Protein AF-A0A0V0SZ42-F1 (afdb_monomer_lite)

Foldseek 3Di:
DDPLVVVLVVLVVVLVVLVVVVVVVVVVVVVCVVVVNDDPVNVVVVVVVVVVSVVSNVVSVVSNVD

Secondary structure (DSSP, 8-state):
--HHHHHHHHHHHHHHHHHHHHHHHHHHHHHHHHTT---HHHHHHHHHHHHHHHHHHHHHHHHHH-

Sequence (66 aa):
MNRLAGKRHHSFYELLQLLIDEQGSTETLIQQVTSGRVTASDLQIKNKKYEELQQRITALTAEYNG

Structure (mmCIF, N/CA/C/O backbone):
data_AF-A0A0V0SZ42-F1
#
_entry.id   AF-A0A0V0SZ42-F1
#
loop_
_atom_site.group_PDB
_atom_site.id
_atom_site.type_symbol
_atom_site.label_atom_id
_atom_site.label_alt_id
_atom_site.label_comp_id
_atom_site.label_asym_id
_atom_site.label_entity_id
_atom_site.label_seq_id
_atom_site.pdbx_PDB_ins_code
_atom_site.Cartn_x
_atom_site.Cartn_y
_atom_site.Cartn_z
_atom_site.occupancy
_atom_site.B_iso_or_equiv
_atom_site.auth_seq_id
_atom_site.auth_comp_id
_atom_site.auth_asym_id
_atom_site.auth_atom_id
_atom_site.pdbx_PDB_model_num
ATOM 1 N N . MET A 1 1 ? 27.902 1.330 -19.417 1.00 56.16 1 MET A N 1
ATOM 2 C CA . MET A 1 1 ? 26.641 0.738 -18.911 1.00 56.16 1 MET A CA 1
ATOM 3 C C . MET A 1 1 ? 25.457 1.525 -19.458 1.00 56.16 1 MET A C 1
ATOM 5 O O . MET A 1 1 ? 25.526 2.748 -19.496 1.00 56.16 1 MET A O 1
ATOM 9 N N . ASN A 1 2 ? 24.408 0.847 -19.927 1.00 71.50 2 ASN A N 1
ATOM 10 C CA . ASN A 1 2 ? 23.239 1.476 -20.551 1.00 71.50 2 ASN A CA 1
ATOM 11 C C . ASN A 1 2 ? 22.399 2.226 -19.493 1.0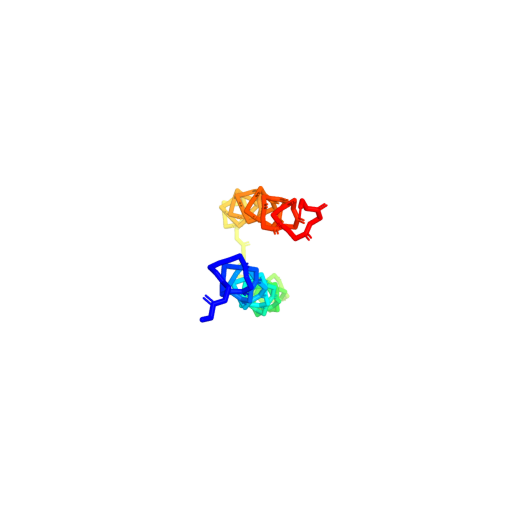0 71.50 2 ASN A C 1
ATOM 13 O O . ASN A 1 2 ? 21.915 1.605 -18.547 1.00 71.50 2 ASN A O 1
ATOM 17 N N . ARG A 1 3 ? 22.224 3.551 -19.635 1.00 71.94 3 ARG A N 1
ATOM 18 C CA . ARG A 1 3 ? 21.506 4.406 -18.659 1.00 71.94 3 ARG A CA 1
ATOM 19 C C . ARG A 1 3 ? 20.058 3.951 -18.424 1.00 71.94 3 ARG A C 1
ATOM 21 O O . ARG A 1 3 ? 19.535 4.155 -17.334 1.00 71.94 3 ARG A O 1
ATOM 28 N N . LEU A 1 4 ? 19.433 3.306 -19.412 1.00 70.69 4 LEU A N 1
ATOM 29 C CA . LEU A 1 4 ? 18.070 2.769 -19.312 1.00 70.69 4 LEU A CA 1
ATOM 30 C C . LEU A 1 4 ? 17.992 1.509 -18.440 1.00 70.69 4 LEU A C 1
ATOM 32 O O . LEU A 1 4 ? 17.041 1.340 -17.684 1.00 70.69 4 LEU A O 1
ATOM 36 N N . ALA A 1 5 ? 19.012 0.647 -18.498 1.00 70.00 5 ALA A N 1
ATOM 37 C CA . ALA A 1 5 ? 19.065 -0.565 -17.683 1.00 70.00 5 ALA A CA 1
ATOM 38 C C . ALA A 1 5 ? 19.213 -0.233 -16.189 1.00 70.00 5 ALA A C 1
ATOM 40 O O . ALA A 1 5 ? 18.540 -0.839 -15.365 1.00 70.00 5 ALA A O 1
ATOM 41 N N . GLY A 1 6 ? 20.022 0.780 -15.852 1.00 75.94 6 GLY A N 1
ATOM 42 C CA . GLY A 1 6 ? 20.163 1.253 -14.470 1.00 75.94 6 GLY A CA 1
ATOM 43 C C . GLY A 1 6 ? 18.872 1.854 -13.903 1.00 75.94 6 GLY A C 1
ATOM 44 O O . GLY A 1 6 ? 18.521 1.566 -12.765 1.00 75.94 6 GLY A O 1
ATOM 45 N N . LYS A 1 7 ? 18.130 2.629 -14.709 1.00 77.81 7 LYS A N 1
ATOM 46 C CA . LYS A 1 7 ? 16.841 3.210 -14.295 1.00 77.81 7 LYS A CA 1
ATOM 47 C C . LYS A 1 7 ? 15.772 2.147 -14.047 1.00 77.81 7 LYS A C 1
ATOM 49 O O . LYS A 1 7 ? 15.192 2.131 -12.974 1.00 77.81 7 LYS A O 1
ATOM 54 N N . ARG A 1 8 ? 15.575 1.211 -14.984 1.00 78.94 8 ARG A N 1
ATOM 55 C CA . ARG A 1 8 ? 14.589 0.126 -14.817 1.00 78.94 8 ARG A CA 1
ATOM 56 C C . ARG A 1 8 ? 14.900 -0.779 -13.628 1.00 78.94 8 ARG A C 1
ATOM 58 O O . ARG A 1 8 ? 13.990 -1.232 -12.946 1.00 78.94 8 ARG A O 1
ATOM 65 N N . HIS A 1 9 ? 16.183 -1.023 -13.362 1.00 83.31 9 HIS A N 1
ATOM 66 C CA . HIS A 1 9 ? 16.597 -1.788 -12.190 1.00 83.31 9 HIS A CA 1
ATOM 67 C C . HIS A 1 9 ? 16.270 -1.051 -10.883 1.00 83.31 9 HIS A C 1
ATOM 69 O O . HIS A 1 9 ? 15.800 -1.672 -9.937 1.00 83.31 9 HIS A O 1
ATOM 75 N N . HIS A 1 10 ? 16.448 0.272 -10.850 1.00 84.69 10 HIS A N 1
ATOM 76 C CA . HIS A 1 10 ? 16.090 1.095 -9.697 1.00 84.69 10 HIS A CA 1
ATOM 77 C C . HIS A 1 10 ? 14.574 1.133 -9.447 1.00 84.69 10 HIS A C 1
ATOM 79 O O . HIS A 1 10 ? 14.151 0.830 -8.334 1.00 84.69 10 HIS A O 1
ATOM 85 N N . SER A 1 11 ? 13.761 1.400 -10.478 1.00 87.00 11 SER A N 1
ATOM 86 C CA . SER A 1 11 ? 12.293 1.427 -10.355 1.00 87.00 11 SER A CA 1
ATOM 87 C C . SER A 1 11 ? 11.725 0.070 -9.910 1.00 87.00 11 SER A C 1
ATOM 89 O O . SER A 1 11 ? 10.761 0.018 -9.151 1.00 87.00 11 SER A O 1
ATOM 91 N N . PHE A 1 12 ? 12.350 -1.042 -10.320 1.00 89.44 12 PHE A N 1
ATOM 92 C CA . PHE A 1 12 ? 11.971 -2.385 -9.869 1.00 89.44 12 PHE A CA 1
ATOM 93 C C . PHE A 1 12 ? 12.223 -2.609 -8.370 1.00 89.44 12 PHE A C 1
ATOM 95 O O . PHE A 1 12 ? 11.357 -3.143 -7.678 1.00 89.44 12 PHE A O 1
ATOM 102 N N . TYR A 1 13 ? 13.380 -2.186 -7.850 1.00 91.94 13 TYR A N 1
ATOM 103 C CA . TYR A 1 13 ? 13.648 -2.271 -6.410 1.00 91.94 13 TYR A CA 1
ATOM 104 C C . TYR A 1 13 ? 12.739 -1.355 -5.595 1.00 91.94 13 TYR A C 1
ATOM 106 O O . TYR A 1 13 ? 12.287 -1.758 -4.527 1.00 91.94 13 TYR A O 1
ATOM 114 N N . GLU A 1 14 ? 12.442 -0.156 -6.099 1.00 93.31 14 GLU A N 1
ATOM 115 C CA . GLU A 1 14 ? 11.486 0.746 -5.452 1.00 93.31 14 GLU A CA 1
ATOM 116 C C . GLU A 1 14 ? 10.097 0.101 -5.365 1.00 93.31 14 GLU A C 1
ATOM 118 O O . GLU A 1 14 ? 9.495 0.079 -4.294 1.00 93.31 14 GLU A O 1
ATOM 123 N N . LEU A 1 15 ? 9.620 -0.507 -6.458 1.00 93.81 15 LEU A N 1
ATOM 124 C CA . LEU A 1 15 ? 8.346 -1.225 -6.475 1.00 93.81 15 LEU A CA 1
ATOM 125 C C . LEU A 1 15 ? 8.321 -2.377 -5.459 1.00 93.81 15 LEU A C 1
ATOM 127 O O . LEU A 1 15 ? 7.355 -2.512 -4.712 1.00 93.81 15 LEU A O 1
ATOM 131 N N . LEU A 1 16 ? 9.380 -3.190 -5.402 1.00 94.12 16 LEU A N 1
ATOM 132 C CA . LEU A 1 16 ? 9.489 -4.281 -4.428 1.00 94.12 16 LEU A CA 1
ATOM 133 C C . LEU A 1 16 ? 9.444 -3.775 -2.983 1.00 94.12 16 LEU A C 1
ATOM 135 O O . LEU A 1 16 ? 8.730 -4.353 -2.166 1.00 94.12 16 LEU A O 1
ATOM 139 N N . GLN A 1 17 ? 10.172 -2.701 -2.673 1.00 95.50 17 GLN A N 1
ATOM 140 C CA . GLN A 1 17 ? 10.187 -2.125 -1.329 1.00 95.50 17 GLN A CA 1
ATOM 141 C C . GLN A 1 17 ? 8.796 -1.622 -0.928 1.00 95.50 17 GLN A C 1
ATOM 143 O O . GLN A 1 17 ? 8.320 -1.947 0.155 1.00 95.50 17 GLN A O 1
ATOM 148 N N . LEU A 1 18 ? 8.1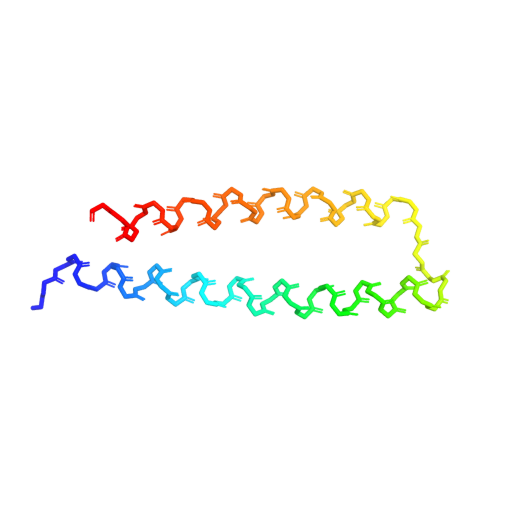14 -0.911 -1.830 1.00 95.44 18 LEU A N 1
ATOM 149 C CA . LEU A 1 18 ? 6.757 -0.414 -1.598 1.00 95.44 18 LEU A CA 1
ATOM 150 C C . LEU A 1 18 ? 5.758 -1.545 -1.315 1.00 95.44 18 LEU A C 1
ATOM 152 O O . LEU A 1 18 ? 4.908 -1.404 -0.439 1.00 95.44 18 LEU A O 1
ATOM 156 N N . LEU A 1 19 ? 5.862 -2.674 -2.025 1.00 95.19 19 LEU A N 1
ATOM 157 C CA . LEU A 1 19 ? 4.991 -3.831 -1.797 1.00 95.19 19 LEU A CA 1
ATOM 158 C C . LEU A 1 19 ? 5.258 -4.508 -0.445 1.00 95.19 19 LEU A C 1
ATOM 160 O O . LEU A 1 19 ? 4.311 -4.906 0.231 1.00 95.19 19 LEU A O 1
ATOM 164 N N . ILE A 1 20 ? 6.526 -4.620 -0.038 1.00 96.50 20 ILE A N 1
ATOM 165 C CA . ILE A 1 20 ? 6.908 -5.188 1.265 1.00 96.50 20 ILE A CA 1
ATOM 166 C C . ILE A 1 20 ? 6.417 -4.289 2.405 1.00 96.50 20 ILE A C 1
ATOM 168 O O . ILE A 1 20 ? 5.816 -4.775 3.366 1.00 96.50 20 ILE A O 1
ATOM 172 N N . ASP A 1 21 ? 6.633 -2.980 2.284 1.00 95.75 21 ASP A N 1
ATOM 173 C CA . ASP A 1 21 ? 6.207 -2.005 3.287 1.00 95.75 21 ASP A CA 1
ATOM 174 C C . ASP A 1 21 ? 4.678 -2.000 3.435 1.00 95.75 21 ASP A C 1
ATOM 176 O O . ASP A 1 21 ? 4.153 -1.975 4.554 1.00 95.75 21 ASP A O 1
ATOM 180 N N . GLU A 1 22 ? 3.946 -2.095 2.320 1.00 95.62 22 GLU A N 1
ATOM 181 C CA . GLU A 1 22 ? 2.485 -2.168 2.343 1.00 95.62 22 GLU A CA 1
ATOM 182 C C . GLU A 1 22 ? 1.969 -3.470 2.956 1.00 95.62 22 GLU A C 1
ATOM 184 O O . GLU A 1 22 ? 0.992 -3.455 3.714 1.00 95.62 22 GLU A O 1
ATOM 189 N N . GLN A 1 23 ? 2.642 -4.593 2.698 1.00 95.81 23 GLN A N 1
ATOM 190 C CA . GLN A 1 23 ? 2.302 -5.863 3.329 1.00 95.81 23 GLN A CA 1
ATOM 191 C C . GLN A 1 23 ? 2.429 -5.766 4.858 1.00 95.81 23 GLN A C 1
ATOM 193 O O . GLN A 1 23 ? 1.468 -6.068 5.570 1.00 95.81 23 GLN A O 1
ATOM 198 N N . GLY A 1 24 ? 3.553 -5.257 5.372 1.00 96.62 24 GLY A N 1
ATOM 199 C CA . GLY A 1 24 ? 3.749 -5.071 6.817 1.00 96.62 24 GLY A CA 1
ATOM 200 C C . GLY A 1 24 ? 2.777 -4.052 7.435 1.00 96.62 24 GLY A C 1
ATOM 201 O O . GLY A 1 24 ? 2.265 -4.238 8.547 1.00 96.62 24 GLY A O 1
ATOM 202 N N . SER A 1 25 ? 2.453 -2.983 6.700 1.00 94.62 25 SER A N 1
ATOM 203 C CA . SER A 1 25 ? 1.426 -2.007 7.089 1.00 94.62 25 SER A CA 1
ATOM 204 C C . SER A 1 25 ? 0.036 -2.646 7.195 1.00 94.62 25 SER A C 1
ATOM 206 O O . SER A 1 25 ? -0.712 -2.342 8.136 1.00 94.62 25 SER A O 1
ATOM 208 N N . THR A 1 26 ? -0.312 -3.537 6.266 1.00 94.38 26 THR A N 1
ATOM 209 C CA . THR A 1 26 ? -1.584 -4.270 6.256 1.00 94.38 26 THR A CA 1
ATOM 210 C C . THR A 1 26 ? -1.668 -5.251 7.421 1.00 94.38 26 THR A C 1
ATOM 212 O O . THR A 1 26 ? -2.664 -5.255 8.143 1.00 94.38 26 THR A O 1
ATOM 215 N N . GLU A 1 27 ? -0.609 -6.017 7.685 1.00 96.88 27 GLU A N 1
ATOM 216 C C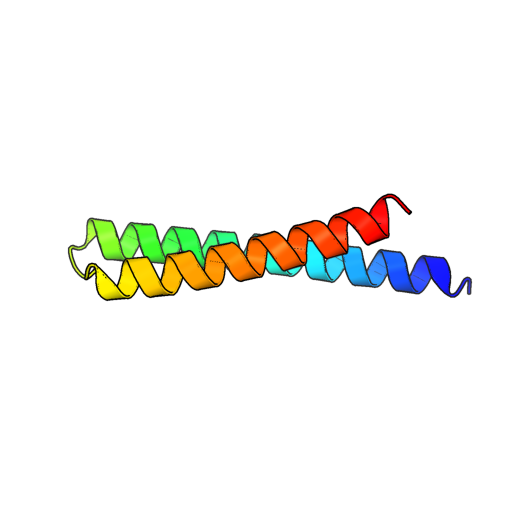A . GLU A 1 27 ? -0.538 -6.925 8.839 1.00 96.88 27 GLU A CA 1
ATOM 217 C C . GLU A 1 27 ? -0.720 -6.170 10.161 1.00 96.88 27 GLU A C 1
ATOM 219 O O . GLU A 1 27 ? -1.513 -6.569 11.019 1.00 96.88 27 GLU A O 1
ATOM 224 N N . THR A 1 28 ? -0.062 -5.014 10.293 1.00 94.56 28 THR A N 1
ATOM 225 C CA . THR A 1 28 ? -0.214 -4.138 11.462 1.00 94.56 28 THR A CA 1
ATOM 226 C C . THR A 1 28 ? -1.650 -3.629 11.592 1.00 94.56 28 THR A C 1
ATOM 228 O O . THR A 1 28 ? -2.201 -3.612 12.694 1.00 94.56 28 THR A O 1
ATOM 231 N N . LEU A 1 29 ? -2.292 -3.240 10.482 1.00 93.56 29 LEU A N 1
ATOM 232 C CA . LEU A 1 29 ? -3.692 -2.812 10.509 1.00 93.56 29 LEU A CA 1
ATOM 233 C C . LEU A 1 29 ? -4.605 -3.943 10.990 1.00 93.56 29 LEU A C 1
ATOM 235 O O . LEU A 1 29 ? -5.445 -3.715 11.857 1.00 93.56 29 LEU A O 1
ATOM 239 N N . ILE A 1 30 ? -4.427 -5.157 10.469 1.00 94.31 30 ILE A N 1
ATOM 240 C CA . ILE A 1 30 ? -5.228 -6.325 10.857 1.00 94.31 30 ILE A CA 1
ATOM 241 C C . ILE A 1 30 ? -5.097 -6.585 12.359 1.00 94.31 30 ILE A C 1
ATOM 243 O O . ILE A 1 30 ? -6.105 -6.793 13.037 1.00 94.31 30 ILE A O 1
ATOM 247 N N . GLN A 1 31 ? -3.881 -6.514 12.907 1.00 95.56 31 GLN A N 1
ATOM 248 C CA . GLN A 1 31 ? -3.656 -6.655 14.347 1.00 95.56 31 GLN A CA 1
ATOM 249 C C . GLN A 1 31 ? -4.370 -5.564 15.152 1.00 95.56 31 GLN A C 1
ATOM 251 O O . GLN A 1 31 ? -5.009 -5.855 16.166 1.00 95.56 31 GLN A O 1
ATOM 256 N N . GLN A 1 32 ? -4.291 -4.307 14.709 1.00 93.50 32 GLN A N 1
ATOM 257 C CA . GLN A 1 32 ? -4.952 -3.188 15.379 1.00 93.50 32 GLN A CA 1
ATOM 258 C C . GLN A 1 32 ? -6.481 -3.346 15.356 1.00 93.50 32 GLN A C 1
ATOM 260 O O . GLN A 1 32 ? -7.108 -3.232 16.413 1.00 93.50 32 GLN A O 1
ATOM 265 N N . VAL A 1 33 ? -7.063 -3.683 14.198 1.00 93.62 33 VAL A N 1
ATOM 266 C CA . VAL A 1 33 ? -8.506 -3.930 14.028 1.00 93.62 33 VAL A CA 1
ATOM 267 C C . VAL A 1 33 ? -8.961 -5.096 14.904 1.00 93.62 33 VAL A C 1
ATOM 269 O O . VAL A 1 33 ? -9.922 -4.955 15.653 1.00 93.62 33 VAL A O 1
ATOM 272 N N . THR A 1 34 ? -8.231 -6.214 14.888 1.00 95.75 34 THR A N 1
ATOM 273 C CA . THR A 1 34 ? -8.552 -7.406 15.696 1.00 95.75 34 THR A CA 1
ATOM 274 C C . THR A 1 34 ? -8.491 -7.108 17.195 1.00 95.75 34 THR A C 1
ATOM 276 O O . THR A 1 34 ? -9.300 -7.609 17.968 1.00 95.75 34 THR A O 1
ATOM 279 N N . SER A 1 35 ? -7.560 -6.250 17.617 1.00 95.94 35 SER A N 1
ATOM 280 C CA . SER A 1 35 ? -7.444 -5.816 19.014 1.00 95.94 35 SER A CA 1
ATOM 281 C C . SER A 1 35 ? -8.474 -4.760 19.443 1.00 95.94 35 SER A C 1
ATOM 283 O O . SER A 1 35 ? -8.450 -4.339 20.597 1.00 95.94 35 SER A O 1
ATOM 285 N N . GLY A 1 36 ? -9.335 -4.287 18.534 1.00 93.69 36 GLY A N 1
ATOM 286 C CA . GLY A 1 36 ? -10.319 -3.233 18.808 1.00 93.69 36 GLY A CA 1
ATOM 287 C C . GLY A 1 36 ? -9.717 -1.841 19.040 1.00 93.69 36 GLY A C 1
ATOM 288 O O . GLY A 1 36 ? -10.403 -0.954 19.539 1.00 93.69 36 GLY A O 1
ATOM 289 N N . ARG A 1 37 ? -8.440 -1.626 18.691 1.00 90.25 37 ARG A N 1
ATOM 290 C CA . ARG A 1 37 ? -7.695 -0.370 18.927 1.00 90.25 37 ARG A CA 1
ATOM 291 C C . ARG A 1 37 ? -7.722 0.592 17.731 1.00 90.25 37 ARG A C 1
ATOM 293 O O . ARG A 1 37 ? -6.843 1.439 17.621 1.00 90.25 37 ARG A O 1
ATOM 300 N N . VAL A 1 38 ? -8.683 0.441 16.820 1.00 93.12 38 VAL A N 1
ATOM 301 C CA . VAL A 1 38 ? -8.790 1.241 15.588 1.00 93.12 38 VAL A CA 1
ATOM 302 C C . VAL A 1 38 ? -10.012 2.138 15.636 1.00 93.12 38 VAL A C 1
ATOM 304 O O . VAL A 1 38 ? -11.121 1.671 15.890 1.00 93.12 38 VAL A O 1
ATOM 307 N N . THR A 1 39 ? -9.816 3.417 15.327 1.00 93.62 39 THR A N 1
ATOM 308 C CA . THR A 1 39 ? -10.905 4.367 15.094 1.00 93.62 39 THR A CA 1
ATOM 309 C C . THR A 1 39 ? -11.209 4.508 13.600 1.00 93.62 39 THR A C 1
ATOM 311 O O . THR A 1 39 ? -10.391 4.190 12.736 1.00 93.62 39 THR A O 1
ATOM 314 N N . ALA A 1 40 ? -12.384 5.051 13.266 1.00 92.50 40 ALA A N 1
ATOM 315 C CA . ALA A 1 40 ? -12.729 5.372 11.879 1.00 92.50 40 ALA A CA 1
ATOM 316 C C . ALA A 1 40 ? -11.754 6.385 11.243 1.00 92.50 40 ALA A C 1
ATOM 318 O O . ALA A 1 40 ? -11.482 6.305 10.047 1.00 92.50 40 ALA A O 1
ATOM 319 N N . SER A 1 41 ? -11.196 7.304 12.042 1.00 93.69 41 SER A N 1
ATOM 320 C CA . SER A 1 41 ? -10.186 8.268 11.586 1.00 93.69 41 SER A CA 1
ATOM 321 C C . SER A 1 41 ? -8.892 7.565 11.166 1.00 93.69 41 SER A C 1
ATOM 323 O O . SER A 1 41 ? -8.346 7.855 10.101 1.00 93.69 41 SER A O 1
ATOM 325 N N . ASP A 1 42 ? -8.443 6.571 11.941 1.00 91.62 42 ASP A N 1
ATOM 326 C CA . ASP A 1 42 ? -7.242 5.789 11.614 1.00 91.62 42 ASP A CA 1
ATOM 327 C C . ASP A 1 42 ? -7.405 5.043 10.282 1.00 91.62 42 ASP A C 1
ATOM 329 O O . ASP A 1 42 ? -6.491 5.027 9.453 1.00 91.62 42 ASP A O 1
ATOM 333 N N . LEU A 1 43 ? -8.598 4.484 10.037 1.00 93.56 43 LEU A N 1
ATOM 334 C CA . LEU A 1 43 ? -8.936 3.839 8.765 1.00 93.56 43 LEU A CA 1
ATOM 335 C C . LEU A 1 43 ? -8.945 4.830 7.601 1.00 93.56 43 LEU A C 1
ATOM 337 O O . LEU A 1 43 ? -8.411 4.520 6.539 1.00 93.56 43 LEU A O 1
ATOM 341 N N . GLN A 1 44 ? -9.506 6.027 7.789 1.00 95.94 44 GLN A N 1
ATOM 342 C CA . GLN A 1 44 ? -9.501 7.065 6.755 1.00 95.94 44 GLN A CA 1
ATOM 343 C C . GLN A 1 44 ? -8.081 7.511 6.395 1.00 95.94 44 GLN A C 1
ATOM 345 O O . GLN A 1 44 ? -7.768 7.665 5.216 1.00 95.94 44 GLN A O 1
ATOM 350 N N . ILE A 1 45 ? -7.210 7.695 7.391 1.00 94.12 45 ILE A N 1
ATOM 351 C CA . ILE A 1 45 ? -5.806 8.057 7.164 1.00 94.12 45 ILE A CA 1
ATOM 352 C C . ILE A 1 45 ? -5.088 6.946 6.396 1.00 94.12 45 ILE A C 1
ATOM 354 O O . ILE A 1 45 ? -4.358 7.230 5.446 1.00 94.12 45 ILE A O 1
ATOM 358 N N . LYS A 1 46 ? -5.299 5.681 6.780 1.00 92.56 46 LYS A N 1
ATOM 359 C CA . LYS A 1 46 ? -4.682 4.547 6.086 1.00 92.56 46 LYS A CA 1
ATOM 360 C C . LYS A 1 46 ? -5.199 4.403 4.653 1.00 92.56 46 LYS A C 1
ATOM 362 O O . LYS A 1 46 ? -4.393 4.167 3.762 1.00 92.56 46 LYS A O 1
ATOM 367 N N . ASN A 1 47 ? -6.487 4.639 4.416 1.00 93.94 47 ASN A N 1
ATOM 368 C CA . ASN A 1 47 ? -7.063 4.601 3.073 1.00 93.94 47 ASN A CA 1
ATOM 369 C C . 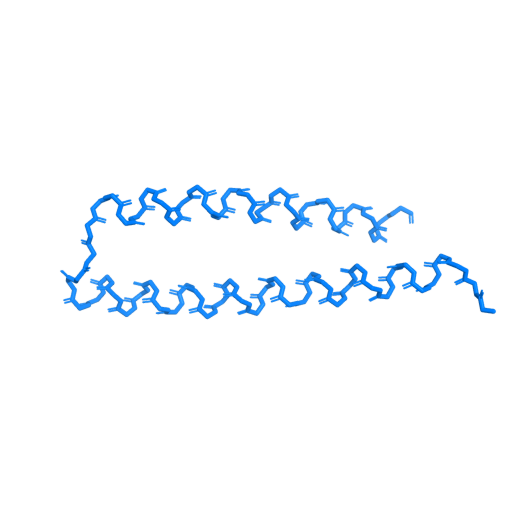ASN A 1 47 ? -6.441 5.663 2.146 1.00 93.94 47 ASN A C 1
ATOM 371 O O . ASN A 1 47 ? -5.989 5.336 1.057 1.00 93.94 47 ASN A O 1
ATOM 375 N N . LYS A 1 48 ? -6.275 6.907 2.615 1.00 95.81 48 LYS A N 1
ATOM 376 C CA . LYS A 1 48 ? -5.589 7.953 1.830 1.00 95.81 48 LYS A CA 1
ATOM 377 C C . LYS A 1 48 ? -4.153 7.573 1.458 1.00 95.81 48 LYS A C 1
ATOM 379 O O . LYS A 1 48 ? -3.741 7.752 0.318 1.00 95.81 48 LYS A O 1
ATOM 384 N N . LYS A 1 49 ? -3.394 7.011 2.406 1.00 94.75 49 LYS A N 1
ATOM 385 C CA . LYS A 1 49 ? -2.030 6.523 2.135 1.00 94.75 49 LYS A CA 1
ATOM 386 C C . LYS A 1 49 ? -2.020 5.383 1.118 1.00 94.75 49 LYS A C 1
ATOM 388 O O . LYS A 1 49 ? -1.120 5.317 0.287 1.00 94.75 49 LYS A O 1
ATOM 393 N N . TYR A 1 50 ? -3.019 4.508 1.174 1.00 95.44 50 TYR A N 1
ATOM 394 C CA . TYR A 1 50 ? -3.182 3.429 0.209 1.00 95.44 50 TYR A CA 1
ATOM 395 C C . TYR A 1 50 ? -3.468 3.963 -1.204 1.00 95.44 50 TYR A C 1
ATOM 397 O O . TYR A 1 50 ? -2.876 3.485 -2.167 1.00 95.44 50 TYR A O 1
ATOM 405 N N . GLU A 1 51 ? -4.298 5.001 -1.343 1.00 96.56 51 GLU A N 1
ATOM 406 C CA . GLU A 1 51 ? -4.542 5.669 -2.632 1.00 96.56 51 GLU A CA 1
ATOM 407 C C . GLU A 1 51 ? -3.258 6.292 -3.213 1.00 96.56 51 GLU A C 1
ATOM 409 O O . GLU A 1 51 ? -2.961 6.117 -4.397 1.00 96.56 51 GLU A O 1
ATOM 414 N N . GLU A 1 52 ? -2.460 6.977 -2.388 1.00 95.88 52 GLU A N 1
ATOM 415 C CA . GLU A 1 52 ? -1.160 7.534 -2.798 1.00 95.88 52 GLU A CA 1
ATOM 416 C C . GLU A 1 52 ? -0.185 6.432 -3.244 1.00 95.88 52 GLU A C 1
ATOM 418 O O . GLU A 1 52 ? 0.467 6.541 -4.289 1.00 95.88 52 GLU A O 1
ATOM 423 N N . LEU A 1 53 ? -0.126 5.333 -2.488 1.00 95.94 53 LEU A N 1
ATOM 424 C CA . LEU A 1 53 ? 0.679 4.165 -2.827 1.00 95.94 53 LEU A CA 1
ATOM 425 C C . LEU A 1 53 ? 0.248 3.549 -4.165 1.00 95.94 53 LEU A C 1
ATOM 427 O O . LEU A 1 53 ? 1.102 3.242 -5.000 1.00 95.94 53 LEU A O 1
ATOM 431 N N . GLN A 1 54 ? -1.058 3.400 -4.405 1.00 95.94 54 GLN A N 1
ATOM 432 C CA . GLN A 1 54 ? -1.580 2.870 -5.668 1.00 95.94 54 GLN A CA 1
ATOM 433 C C . GLN A 1 54 ? -1.156 3.727 -6.865 1.00 95.94 54 GLN A C 1
ATOM 435 O O . GLN A 1 54 ? -0.768 3.184 -7.906 1.00 95.94 54 GLN A O 1
ATOM 440 N N . GLN A 1 55 ? -1.169 5.055 -6.725 1.00 96.50 55 GLN A N 1
ATOM 441 C CA . GLN A 1 55 ? -0.684 5.955 -7.774 1.00 96.50 55 GLN A CA 1
ATOM 442 C C . GLN A 1 55 ? 0.813 5.756 -8.035 1.00 96.5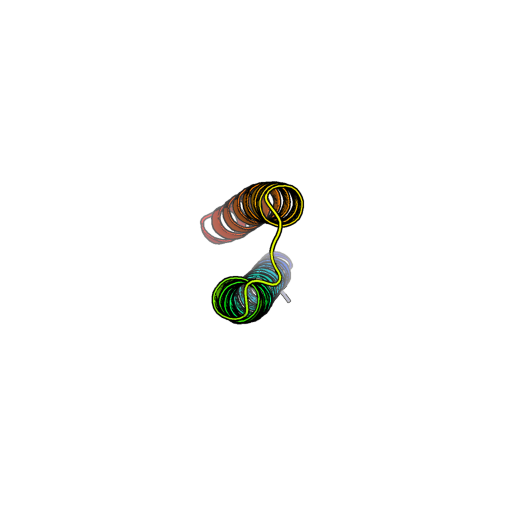0 55 GLN A C 1
ATOM 444 O O . GLN A 1 55 ? 1.231 5.675 -9.194 1.00 96.50 55 GLN A O 1
ATOM 449 N N . ARG A 1 56 ? 1.625 5.608 -6.978 1.00 95.12 56 ARG A N 1
ATOM 450 C CA . ARG A 1 56 ? 3.070 5.378 -7.112 1.00 95.12 56 ARG A CA 1
ATOM 451 C C . ARG A 1 56 ? 3.384 4.037 -7.776 1.00 95.12 56 ARG A C 1
ATOM 453 O O . ARG A 1 56 ? 4.189 4.003 -8.704 1.00 95.12 56 ARG A O 1
ATOM 460 N N . ILE A 1 57 ? 2.716 2.959 -7.365 1.00 94.19 57 ILE A N 1
ATOM 461 C CA . ILE A 1 57 ? 2.8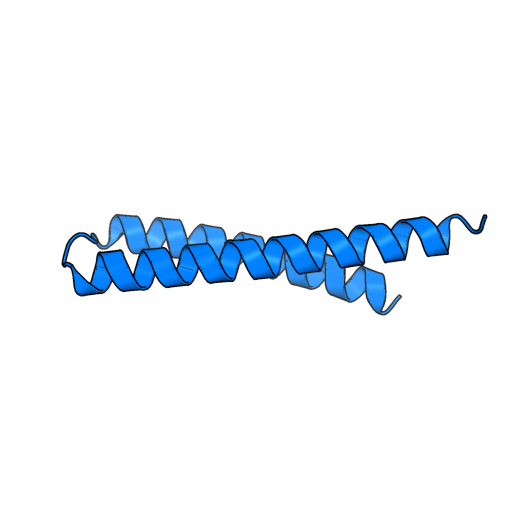49 1.628 -7.979 1.00 94.19 57 ILE A CA 1
ATOM 462 C C . ILE A 1 57 ? 2.462 1.674 -9.460 1.00 94.19 57 ILE A C 1
ATOM 464 O O . ILE A 1 57 ? 3.171 1.116 -10.299 1.00 94.19 57 ILE A O 1
ATOM 468 N N . THR A 1 58 ? 1.374 2.370 -9.798 1.00 94.69 58 THR A N 1
ATOM 469 C CA . THR A 1 58 ? 0.922 2.519 -11.189 1.00 94.69 58 THR A CA 1
ATOM 470 C C . THR A 1 58 ? 1.978 3.227 -12.039 1.00 94.69 58 THR A C 1
ATOM 472 O O . THR A 1 58 ? 2.304 2.755 -13.128 1.00 94.69 58 THR A O 1
ATOM 475 N N . ALA A 1 59 ? 2.568 4.313 -11.527 1.00 92.44 59 ALA A N 1
ATOM 476 C CA . ALA A 1 59 ? 3.635 5.036 -12.216 1.00 92.44 59 ALA A CA 1
ATOM 477 C C . ALA A 1 59 ? 4.886 4.163 -12.425 1.00 92.44 59 ALA A C 1
ATOM 479 O O . ALA A 1 59 ? 5.374 4.051 -13.548 1.00 92.44 59 ALA A O 1
ATOM 480 N N . LEU A 1 60 ? 5.357 3.478 -11.377 1.00 91.00 60 LEU A N 1
ATOM 481 C CA . LEU A 1 60 ? 6.535 2.602 -11.452 1.00 91.00 60 LEU A CA 1
ATOM 482 C C . LEU A 1 60 ? 6.317 1.401 -12.383 1.00 91.00 60 LEU A C 1
ATOM 484 O O . LEU A 1 60 ? 7.229 0.979 -13.090 1.00 91.00 60 LEU A O 1
ATOM 488 N N . THR A 1 61 ? 5.096 0.867 -12.429 1.00 88.12 61 THR A N 1
ATOM 489 C CA . THR A 1 61 ? 4.739 -0.226 -13.345 1.00 88.12 61 THR A CA 1
ATOM 490 C C . THR A 1 61 ? 4.699 0.258 -14.796 1.00 88.12 61 THR A C 1
ATOM 492 O O . THR A 1 61 ? 5.143 -0.451 -15.699 1.00 88.12 61 THR A O 1
ATOM 495 N N . ALA A 1 62 ? 4.221 1.482 -15.043 1.00 88.44 62 ALA A N 1
ATOM 496 C CA . ALA A 1 62 ? 4.247 2.086 -16.374 1.00 88.44 62 ALA A CA 1
ATOM 497 C C . ALA A 1 62 ? 5.684 2.326 -16.875 1.00 88.44 62 ALA A C 1
ATOM 499 O O . ALA A 1 62 ? 5.960 2.081 -18.046 1.00 88.44 62 ALA A O 1
ATOM 500 N N . GLU A 1 63 ? 6.613 2.720 -15.995 1.00 84.62 63 GLU A N 1
ATOM 501 C CA . GLU A 1 63 ? 8.044 2.852 -16.326 1.00 84.62 63 GLU A CA 1
ATOM 502 C C . GLU A 1 63 ? 8.702 1.523 -16.730 1.00 84.62 63 GLU A C 1
ATOM 504 O O . GLU A 1 63 ? 9.691 1.521 -17.466 1.00 84.62 63 GLU A O 1
ATOM 509 N N . TYR A 1 64 ? 8.172 0.393 -16.253 1.00 70.19 64 TYR A N 1
ATOM 510 C CA . TYR A 1 64 ? 8.669 -0.936 -16.609 1.00 70.19 64 TYR A CA 1
ATOM 511 C C . TYR A 1 64 ? 8.171 -1.409 -17.983 1.00 70.19 64 TYR A C 1
ATOM 513 O O . TYR A 1 64 ? 8.898 -2.105 -18.690 1.00 70.19 64 TYR A O 1
ATOM 521 N N . ASN A 1 65 ? 6.950 -1.018 -18.363 1.00 68.38 65 ASN A N 1
ATOM 522 C CA . ASN A 1 65 ? 6.310 -1.396 -19.629 1.00 68.38 65 ASN A CA 1
ATOM 523 C C . ASN A 1 65 ? 6.675 -0.478 -20.816 1.00 68.38 65 ASN A C 1
ATOM 525 O O . ASN A 1 65 ? 6.226 -0.740 -21.933 1.00 68.38 65 ASN A O 1
ATOM 529 N N . GLY A 1 66 ? 7.433 0.598 -20.572 1.00 59.81 66 GLY A N 1
ATOM 530 C CA . GLY A 1 66 ? 7.868 1.586 -21.570 1.00 59.81 66 GLY A CA 1
ATOM 531 C C . GLY A 1 66 ? 9.215 1.311 -22.237 1.00 59.81 66 GLY A C 1
ATOM 532 O O . GLY A 1 66 ? 10.066 0.576 -21.678 1.00 59.81 66 GLY A O 1
#

Radius of gyration: 15.66 Å; chains: 1; bounding box: 39×16×41 Å

pLDDT: mean 89.58, std 9.54, range [56.16, 96.88]